Protein AF-A0A960S5P6-F1 (afdb_monomer)

Mean predicted aligned error: 4.15 Å

Structure (mmCIF, N/CA/C/O backbone):
data_AF-A0A960S5P6-F1
#
_entry.id   AF-A0A960S5P6-F1
#
loop_
_atom_site.group_PDB
_atom_site.id
_atom_site.type_symbol
_atom_site.label_atom_id
_atom_site.label_alt_id
_atom_site.label_comp_id
_atom_site.label_asym_id
_atom_site.label_entity_id
_atom_site.label_seq_id
_atom_site.pdbx_PDB_ins_code
_atom_site.Cartn_x
_atom_site.Cartn_y
_atom_site.Cartn_z
_atom_site.occupancy
_atom_site.B_iso_or_equiv
_atom_site.auth_seq_id
_atom_site.auth_comp_id
_atom_site.auth_asym_id
_atom_site.auth_atom_id
_atom_site.pdbx_PDB_model_num
ATOM 1 N N . ALA A 1 1 ? 1.127 -8.316 20.998 1.00 79.38 1 ALA A N 1
ATOM 2 C CA . ALA A 1 1 ? 2.554 -7.969 20.887 1.00 79.38 1 ALA A CA 1
ATOM 3 C C . ALA A 1 1 ? 3.094 -8.448 19.542 1.00 79.38 1 ALA A C 1
ATOM 5 O O . ALA A 1 1 ? 3.301 -7.607 18.688 1.00 79.38 1 ALA A O 1
ATOM 6 N N . HIS A 1 2 ? 3.099 -9.759 19.273 1.00 94.94 2 HIS A N 1
ATOM 7 C CA . HIS A 1 2 ? 3.656 -10.345 18.042 1.00 94.94 2 HIS A CA 1
ATOM 8 C C . HIS A 1 2 ? 3.302 -9.667 16.697 1.00 94.94 2 HIS A C 1
ATOM 10 O O . HIS A 1 2 ? 4.193 -9.415 15.899 1.00 94.94 2 HIS A O 1
ATOM 16 N N . LEU A 1 3 ? 2.031 -9.333 16.423 1.00 91.81 3 LEU A N 1
ATOM 17 C CA . LEU A 1 3 ? 1.675 -8.672 15.154 1.00 91.81 3 LEU A CA 1
ATOM 18 C C . LEU A 1 3 ? 2.319 -7.284 15.004 1.00 91.81 3 LEU A C 1
ATOM 20 O O . LEU A 1 3 ? 2.713 -6.917 13.905 1.00 91.81 3 LEU A O 1
ATOM 24 N N . LEU A 1 4 ? 2.422 -6.521 16.096 1.00 94.81 4 LEU A N 1
ATOM 25 C CA . LEU A 1 4 ? 3.069 -5.208 16.068 1.00 94.81 4 LEU A CA 1
ATOM 26 C C . LEU A 1 4 ? 4.569 -5.360 15.812 1.00 94.81 4 LEU A C 1
ATOM 28 O O . LEU A 1 4 ? 5.098 -4.672 14.954 1.00 94.81 4 LEU A O 1
ATOM 32 N N . GLU A 1 5 ? 5.212 -6.337 16.454 1.00 97.69 5 GLU A N 1
ATOM 33 C CA . GLU A 1 5 ? 6.628 -6.659 16.217 1.00 97.69 5 GLU A CA 1
ATOM 34 C C . GLU A 1 5 ? 6.887 -7.044 14.751 1.00 97.69 5 GLU A C 1
ATOM 36 O O . GLU A 1 5 ? 7.868 -6.608 14.156 1.00 97.69 5 GLU A O 1
ATOM 41 N N . LEU A 1 6 ? 5.987 -7.824 14.137 1.00 97.12 6 LEU A N 1
ATOM 42 C CA . LEU A 1 6 ? 6.084 -8.165 12.715 1.00 97.12 6 LEU A CA 1
ATOM 43 C C . LEU A 1 6 ? 5.928 -6.939 11.809 1.00 97.12 6 LEU A C 1
ATOM 45 O O . LEU A 1 6 ? 6.624 -6.843 10.803 1.00 97.12 6 LEU A O 1
ATOM 49 N N . LEU A 1 7 ? 5.026 -6.012 12.144 1.00 95.81 7 LEU A N 1
ATOM 50 C CA . LEU A 1 7 ? 4.836 -4.780 11.374 1.00 95.81 7 LEU A CA 1
ATOM 51 C C . LEU A 1 7 ? 6.036 -3.836 11.507 1.00 95.81 7 LEU A C 1
ATOM 53 O O . LEU A 1 7 ? 6.444 -3.235 10.518 1.00 95.81 7 LEU A O 1
ATOM 57 N N . GLU A 1 8 ? 6.625 -3.742 12.698 1.00 97.50 8 GLU A N 1
ATOM 58 C CA . GLU A 1 8 ? 7.844 -2.966 12.944 1.00 97.50 8 GLU A CA 1
ATOM 59 C C . GLU A 1 8 ? 9.037 -3.538 12.167 1.00 97.50 8 GLU A C 1
ATOM 61 O O . GLU A 1 8 ? 9.760 -2.789 11.511 1.00 97.50 8 GLU A O 1
ATOM 66 N N . ALA A 1 9 ? 9.214 -4.863 12.178 1.00 97.94 9 ALA A N 1
ATOM 67 C CA . ALA A 1 9 ? 10.246 -5.528 11.384 1.00 97.94 9 ALA A CA 1
ATOM 68 C C . ALA A 1 9 ? 10.022 -5.320 9.876 1.00 97.94 9 ALA A C 1
ATOM 70 O O . ALA A 1 9 ? 10.942 -4.927 9.161 1.00 97.94 9 ALA A O 1
ATOM 71 N N . LEU A 1 10 ? 8.781 -5.491 9.403 1.00 96.69 10 LEU A N 1
ATOM 72 C CA . LEU A 1 10 ? 8.418 -5.250 8.006 1.00 96.69 10 LEU A CA 1
ATOM 73 C C . LEU A 1 10 ? 8.718 -3.8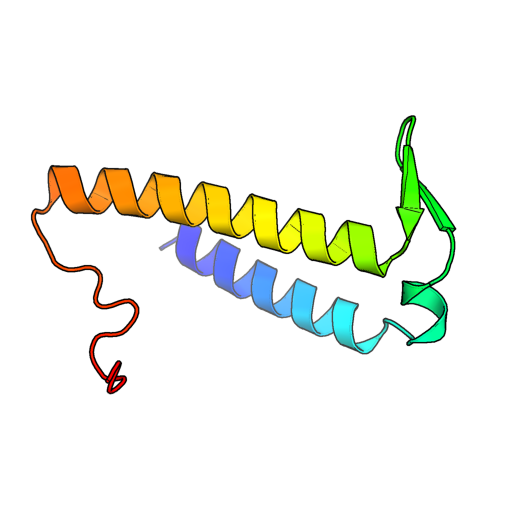06 7.580 1.00 96.69 10 LEU A C 1
ATOM 75 O O . LEU A 1 10 ? 9.204 -3.585 6.473 1.00 96.69 10 LEU A O 1
ATOM 79 N N . GLN A 1 11 ? 8.453 -2.820 8.442 1.00 97.19 11 GLN A N 1
ATOM 80 C CA . GLN A 1 11 ? 8.772 -1.425 8.151 1.00 97.19 11 GLN A CA 1
ATOM 81 C C . GLN A 1 11 ? 10.281 -1.227 7.945 1.00 97.19 11 GLN A C 1
ATOM 83 O O . GLN A 1 11 ? 10.679 -0.574 6.979 1.00 97.19 11 GLN A O 1
ATOM 88 N N . GLN A 1 12 ? 11.117 -1.812 8.806 1.00 98.25 12 GLN A N 1
ATOM 89 C CA . GLN A 1 12 ? 12.577 -1.726 8.677 1.00 98.25 12 GLN A CA 1
ATOM 90 C C . GLN A 1 12 ? 13.069 -2.346 7.363 1.00 98.25 12 GLN A C 1
ATOM 92 O O . GLN A 1 12 ? 13.890 -1.743 6.668 1.00 98.25 12 GLN A O 1
ATOM 97 N N . ASP A 1 13 ? 12.523 -3.505 6.987 1.00 98.06 13 ASP A N 1
ATOM 98 C CA . ASP A 1 13 ? 12.853 -4.178 5.729 1.00 98.06 13 ASP A CA 1
ATOM 99 C C . ASP A 1 13 ? 12.453 -3.330 4.511 1.00 98.06 13 ASP A C 1
ATOM 101 O O . ASP A 1 13 ? 13.247 -3.150 3.583 1.00 98.06 13 ASP A O 1
ATOM 105 N N . ILE A 1 14 ? 11.246 -2.750 4.523 1.00 97.12 14 ILE A N 1
ATOM 106 C CA . ILE A 1 14 ? 10.760 -1.869 3.451 1.00 97.12 14 ILE A CA 1
ATOM 107 C C . ILE A 1 14 ? 11.663 -0.641 3.315 1.00 97.12 14 ILE A C 1
ATOM 109 O O . ILE A 1 14 ? 12.079 -0.308 2.205 1.00 97.12 14 ILE A O 1
ATOM 113 N N . GLU A 1 15 ? 12.000 0.029 4.419 1.00 97.56 15 GLU A N 1
ATOM 114 C CA . GLU A 1 15 ? 12.873 1.206 4.395 1.00 97.56 15 GLU A CA 1
ATOM 115 C C . GLU A 1 15 ? 14.266 0.877 3.845 1.00 97.56 15 GLU A C 1
ATOM 117 O O . GLU A 1 15 ? 14.817 1.652 3.057 1.00 97.56 15 GLU A O 1
ATOM 122 N N . ALA A 1 16 ? 14.831 -0.271 4.227 1.00 98.00 16 ALA A N 1
ATOM 123 C CA . ALA A 1 16 ? 16.120 -0.726 3.724 1.00 98.00 16 ALA A CA 1
ATOM 124 C C . ALA A 1 16 ? 16.075 -0.983 2.210 1.00 98.00 16 ALA A C 1
ATOM 126 O O . ALA A 1 16 ? 16.946 -0.503 1.483 1.00 98.00 16 ALA A O 1
ATOM 127 N N . VAL A 1 17 ? 15.041 -1.675 1.721 1.00 96.12 17 VAL A N 1
ATOM 128 C CA . VAL A 1 17 ? 14.866 -1.966 0.291 1.00 96.12 17 VAL A CA 1
ATOM 129 C C . VAL A 1 17 ? 14.630 -0.688 -0.509 1.00 96.12 17 VAL A C 1
ATOM 131 O O . VAL A 1 17 ? 15.303 -0.479 -1.518 1.00 96.12 17 VAL A O 1
ATOM 134 N N . LEU A 1 18 ? 13.739 0.203 -0.066 1.00 94.94 18 LEU A N 1
ATOM 135 C CA . LEU A 1 18 ? 13.396 1.421 -0.810 1.00 94.94 18 LEU A CA 1
ATOM 136 C C . LEU A 1 18 ? 14.594 2.356 -1.006 1.00 94.94 18 LEU A C 1
ATOM 138 O O . LEU A 1 18 ? 14.696 2.996 -2.050 1.00 94.94 18 LEU A O 1
ATOM 142 N N . ARG A 1 19 ? 15.549 2.383 -0.067 1.00 96.81 19 ARG A N 1
ATOM 143 C CA . ARG A 1 19 ? 16.810 3.137 -0.222 1.00 96.81 19 ARG A CA 1
ATOM 144 C C . ARG A 1 19 ? 17.692 2.633 -1.365 1.00 96.81 19 ARG A C 1
ATOM 146 O O . ARG A 1 19 ? 18.552 3.374 -1.828 1.00 96.81 19 ARG A O 1
ATOM 153 N N . THR A 1 20 ? 17.503 1.390 -1.802 1.00 95.94 20 THR A N 1
ATOM 154 C CA . THR A 1 20 ? 18.260 0.782 -2.908 1.00 95.94 20 THR A CA 1
ATOM 155 C C . THR A 1 20 ? 17.561 0.909 -4.260 1.00 95.94 20 THR A C 1
ATOM 157 O O . THR A 1 20 ? 18.144 0.567 -5.287 1.00 95.94 20 THR A O 1
ATOM 160 N N . VAL A 1 21 ? 16.313 1.390 -4.286 1.00 94.81 21 VAL A N 1
ATOM 161 C CA . VAL A 1 21 ? 15.535 1.500 -5.521 1.00 94.81 21 VAL A CA 1
ATOM 162 C C . VAL A 1 21 ? 15.961 2.748 -6.283 1.00 94.81 21 VAL A C 1
ATOM 164 O O . VAL A 1 21 ? 15.715 3.874 -5.858 1.00 94.81 21 VAL A O 1
ATOM 167 N N . GLU A 1 22 ? 16.567 2.551 -7.451 1.00 95.75 22 GLU A N 1
ATOM 168 C CA . GLU A 1 22 ? 16.889 3.659 -8.345 1.00 95.75 22 GLU A CA 1
ATOM 169 C C . GLU A 1 22 ? 15.671 4.101 -9.173 1.00 95.75 22 GLU A C 1
ATOM 171 O O . GLU A 1 22 ? 14.888 3.250 -9.612 1.00 95.75 22 GLU A O 1
ATOM 176 N N . PRO A 1 23 ? 15.536 5.405 -9.496 1.00 95.50 23 PRO A N 1
ATOM 177 C CA . PRO A 1 23 ? 14.423 5.913 -10.301 1.00 95.50 23 PRO A CA 1
ATOM 178 C C . PRO A 1 23 ? 14.259 5.203 -11.651 1.00 95.50 23 PRO A C 1
ATOM 180 O O . PRO A 1 23 ? 13.140 4.921 -12.073 1.00 95.50 23 PRO A O 1
ATOM 183 N N . ALA A 1 24 ? 15.365 4.847 -12.312 1.00 95.12 24 ALA A N 1
ATOM 184 C CA . ALA A 1 24 ? 15.326 4.099 -13.569 1.00 95.12 24 ALA A CA 1
ATOM 185 C C . ALA A 1 24 ? 14.679 2.708 -13.402 1.00 95.12 24 ALA A C 1
ATOM 187 O O . ALA A 1 24 ? 13.989 2.225 -14.300 1.00 95.12 24 ALA A O 1
ATOM 188 N N . GLY A 1 25 ? 14.841 2.087 -12.230 1.00 95.25 25 GLY A N 1
ATOM 189 C CA . GLY A 1 25 ? 14.251 0.793 -11.894 1.00 95.25 25 GLY A CA 1
ATOM 190 C C . GLY A 1 25 ? 12.731 0.822 -11.719 1.00 95.25 25 GLY A C 1
ATOM 191 O O . GLY A 1 25 ? 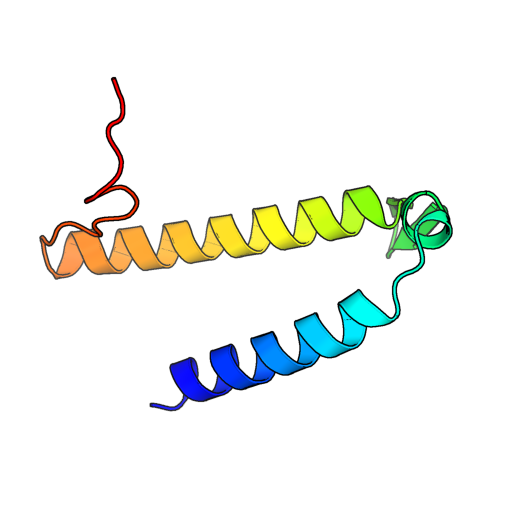12.110 -0.242 -11.795 1.00 95.25 25 GLY A O 1
ATOM 192 N N . LEU A 1 26 ? 12.137 2.007 -11.525 1.00 96.75 26 LEU A N 1
ATOM 193 C CA . LEU A 1 26 ? 10.686 2.189 -11.430 1.00 96.75 26 LEU A CA 1
ATOM 194 C C . LEU A 1 26 ? 9.997 2.061 -12.789 1.00 96.75 26 LEU A C 1
ATOM 196 O O . LEU A 1 26 ? 8.879 1.567 -12.849 1.00 96.75 26 LEU A O 1
ATOM 200 N N . LEU A 1 27 ? 10.655 2.476 -13.872 1.00 97.12 27 LEU A N 1
ATOM 201 C CA . LEU A 1 27 ? 10.089 2.425 -15.227 1.00 97.12 27 LEU A CA 1
ATOM 202 C C . LEU A 1 27 ? 10.473 1.149 -15.985 1.00 97.12 27 LEU A C 1
ATOM 204 O O . LEU A 1 27 ? 9.919 0.870 -17.045 1.00 97.12 27 LEU A O 1
ATOM 208 N N . HIS A 1 28 ? 11.419 0.371 -15.456 1.00 97.00 28 HIS A N 1
ATOM 209 C CA . HIS A 1 28 ? 11.825 -0.890 -16.059 1.00 97.00 28 HIS A 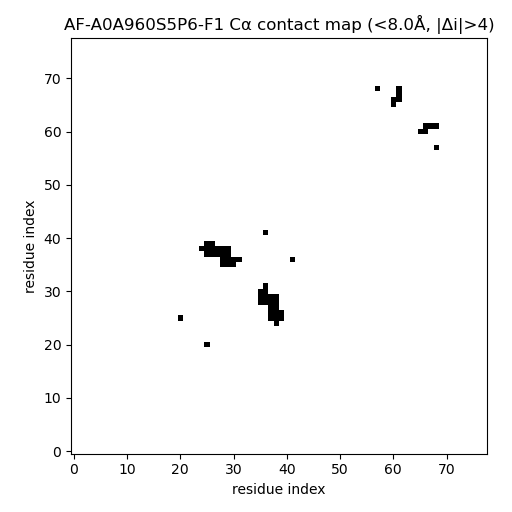CA 1
ATOM 210 C C . HIS A 1 28 ? 10.693 -1.922 -15.990 1.00 97.00 28 HIS A C 1
ATOM 212 O O . HIS A 1 28 ? 10.138 -2.158 -14.913 1.00 97.00 28 HIS A O 1
ATOM 218 N N . LEU A 1 29 ? 10.388 -2.542 -17.133 1.00 97.56 29 LEU A N 1
ATOM 219 C CA . LEU A 1 29 ? 9.416 -3.627 -17.231 1.00 97.56 29 LEU A CA 1
ATOM 220 C C . LEU A 1 29 ? 9.983 -4.906 -16.617 1.00 97.56 29 LEU A C 1
ATOM 222 O O . LEU A 1 29 ? 11.142 -5.265 -16.820 1.00 97.56 29 LEU A O 1
ATOM 226 N N . ARG A 1 30 ? 9.146 -5.593 -15.851 1.00 96.31 30 ARG A N 1
ATOM 227 C CA . ARG A 1 30 ? 9.455 -6.826 -15.141 1.00 96.31 30 ARG A CA 1
ATOM 228 C C . ARG A 1 30 ? 8.373 -7.839 -15.459 1.00 96.31 30 ARG A C 1
ATOM 230 O O . ARG A 1 30 ? 7.186 -7.529 -15.415 1.00 96.31 30 ARG A O 1
ATOM 237 N N . GLN A 1 31 ? 8.799 -9.062 -15.731 1.00 97.56 31 GLN A N 1
ATOM 238 C CA . GLN A 1 31 ? 7.891 -10.190 -15.869 1.00 97.56 31 GLN A CA 1
ATOM 239 C C . GLN A 1 31 ? 7.514 -10.681 -14.470 1.00 97.56 31 GLN A C 1
ATOM 241 O O . GLN A 1 31 ? 8.365 -11.160 -13.717 1.00 97.56 31 GLN A O 1
ATOM 246 N N . VAL A 1 32 ? 6.243 -10.524 -14.110 1.00 95.38 32 VAL A N 1
ATOM 247 C CA . VAL A 1 32 ? 5.670 -10.949 -12.832 1.00 95.38 32 VAL A CA 1
ATOM 248 C C . VAL A 1 32 ? 4.574 -11.957 -13.136 1.00 95.38 32 VAL A C 1
ATOM 250 O O . VAL A 1 32 ? 3.466 -11.600 -13.525 1.00 95.38 32 VAL A O 1
ATOM 253 N N . GLN A 1 33 ? 4.888 -13.241 -12.961 1.00 93.81 33 GLN A N 1
ATOM 254 C CA . GLN A 1 33 ? 4.007 -14.342 -13.362 1.00 93.81 33 GLN A CA 1
ATOM 255 C C . GLN A 1 33 ? 3.646 -14.245 -14.856 1.00 93.81 33 GLN A C 1
ATOM 257 O O . GLN A 1 33 ? 4.520 -14.420 -15.700 1.00 93.81 33 GLN A O 1
ATOM 262 N N . THR A 1 34 ? 2.378 -13.987 -15.182 1.00 96.00 34 THR A N 1
ATOM 263 C CA . THR A 1 34 ? 1.871 -13.821 -16.553 1.00 96.00 34 THR A CA 1
ATOM 264 C C . THR A 1 34 ? 1.727 -12.355 -16.971 1.00 96.00 34 THR A C 1
ATOM 266 O O . THR A 1 34 ? 1.194 -12.093 -18.046 1.00 96.00 34 THR A O 1
ATOM 269 N N . PHE A 1 35 ? 2.135 -11.410 -16.120 1.00 96.19 35 PHE A N 1
ATOM 270 C CA . PHE A 1 35 ? 1.996 -9.972 -16.342 1.00 96.19 35 PHE A CA 1
ATOM 271 C C . PHE A 1 35 ? 3.348 -9.325 -16.631 1.00 96.19 35 PHE A C 1
ATOM 273 O O . PHE A 1 35 ? 4.384 -9.744 -16.110 1.00 96.19 35 PHE A O 1
ATOM 280 N N . GLU A 1 36 ? 3.319 -8.267 -17.434 1.00 97.75 36 GLU A N 1
ATOM 281 C CA . GLU A 1 36 ? 4.458 -7.387 -17.652 1.00 97.75 36 GLU A CA 1
ATOM 282 C C . GLU A 1 36 ? 4.162 -6.043 -16.989 1.00 97.75 36 GLU A C 1
ATOM 284 O O . GLU A 1 36 ? 3.241 -5.336 -17.388 1.00 97.75 36 GLU A O 1
ATOM 289 N N . GLU A 1 37 ? 4.927 -5.714 -15.952 1.00 97.94 37 GLU A N 1
ATOM 290 C CA . GLU A 1 37 ? 4.644 -4.583 -15.071 1.00 97.94 37 GLU A CA 1
ATOM 291 C C . GLU A 1 37 ? 5.885 -3.722 -14.857 1.00 97.94 37 GLU A C 1
ATOM 293 O O . GLU A 1 37 ? 7.014 -4.210 -14.827 1.00 97.94 37 GLU A O 1
ATOM 298 N N . THR A 1 38 ? 5.686 -2.425 -14.656 1.00 98.12 38 THR A N 1
ATOM 299 C CA . THR A 1 38 ? 6.770 -1.526 -14.243 1.00 98.12 38 THR A CA 1
ATOM 300 C C . THR A 1 38 ? 7.032 -1.658 -12.744 1.00 98.12 38 THR A C 1
ATOM 302 O O . THR A 1 38 ? 6.145 -2.020 -11.972 1.00 98.12 38 THR A O 1
ATOM 305 N N . GLY A 1 39 ? 8.232 -1.297 -12.284 1.00 96.44 39 GLY A N 1
ATOM 306 C CA . GLY A 1 39 ? 8.490 -1.174 -10.844 1.00 96.44 39 GLY A CA 1
ATOM 307 C C . GLY A 1 39 ? 7.489 -0.246 -10.138 1.00 96.44 39 GLY A C 1
ATOM 308 O O . GLY A 1 39 ? 7.062 -0.538 -9.025 1.00 96.44 39 GLY A O 1
ATOM 309 N N . LEU A 1 40 ? 7.061 0.831 -10.803 1.00 97.31 40 LEU A N 1
ATOM 310 C CA . LEU A 1 40 ? 6.063 1.761 -10.281 1.00 97.31 40 LEU A CA 1
ATOM 311 C C . LEU A 1 40 ? 4.686 1.107 -10.118 1.00 97.31 40 LEU A C 1
ATOM 313 O O . LEU A 1 40 ? 4.096 1.220 -9.045 1.00 97.31 40 LEU A O 1
ATOM 317 N N . SER A 1 41 ? 4.179 0.421 -11.148 1.00 97.75 41 SER A N 1
ATOM 318 C CA . SER A 1 41 ? 2.869 -0.243 -11.074 1.00 97.75 41 SER A CA 1
ATOM 319 C C . SER A 1 41 ? 2.855 -1.347 -10.018 1.00 97.75 41 SER A C 1
ATOM 321 O O . SER A 1 41 ? 1.890 -1.447 -9.263 1.00 97.75 41 SER A O 1
ATOM 323 N N . ILE A 1 42 ? 3.957 -2.088 -9.867 1.00 97.12 42 ILE A N 1
ATOM 324 C CA . ILE A 1 42 ? 4.123 -3.073 -8.788 1.00 97.12 42 ILE A CA 1
ATOM 325 C C . ILE A 1 42 ? 4.022 -2.407 -7.409 1.00 97.12 42 ILE A C 1
ATOM 327 O O . ILE A 1 42 ? 3.281 -2.886 -6.552 1.00 97.12 42 ILE A O 1
ATOM 331 N N . LEU A 1 43 ? 4.741 -1.303 -7.175 1.00 96.50 43 LEU A N 1
ATOM 332 C CA . LEU A 1 43 ? 4.713 -0.614 -5.879 1.00 96.50 43 LEU A CA 1
ATOM 333 C C . LEU A 1 43 ? 3.331 -0.028 -5.565 1.00 96.50 43 LEU A C 1
ATOM 335 O O . LEU A 1 43 ? 2.869 -0.155 -4.432 1.00 96.50 43 LEU A O 1
ATOM 339 N N . ILE A 1 44 ? 2.654 0.559 -6.558 1.00 97.19 44 ILE A N 1
ATOM 340 C CA . ILE A 1 44 ? 1.272 1.037 -6.406 1.00 97.19 44 ILE A CA 1
ATOM 341 C C . ILE A 1 44 ? 0.361 -0.126 -6.007 1.00 97.19 44 ILE A C 1
ATOM 343 O O . ILE A 1 44 ? -0.340 -0.026 -5.002 1.00 97.19 44 ILE A O 1
ATOM 347 N N . HIS A 1 45 ? 0.437 -1.253 -6.718 1.00 96.94 45 HIS A N 1
ATOM 348 C CA . HIS A 1 45 ? -0.383 -2.427 -6.428 1.00 96.94 45 HIS A CA 1
ATOM 349 C C . HIS A 1 45 ? -0.171 -2.955 -5.001 1.00 96.94 45 HIS A C 1
ATOM 351 O O . HIS A 1 45 ? -1.133 -3.274 -4.303 1.00 96.94 45 HIS A O 1
ATOM 357 N N . VAL A 1 46 ? 1.080 -3.013 -4.528 1.00 96.06 46 VAL A N 1
ATOM 358 C CA . VAL A 1 46 ? 1.396 -3.430 -3.150 1.00 96.06 46 VAL A CA 1
ATOM 359 C C . VAL A 1 46 ? 0.761 -2.486 -2.123 1.00 96.06 46 VAL A C 1
ATOM 361 O O . VAL A 1 46 ? 0.170 -2.957 -1.150 1.00 96.06 46 VAL A O 1
ATOM 364 N N . VAL A 1 47 ? 0.838 -1.168 -2.337 1.00 96.94 47 VAL A N 1
ATOM 365 C CA . VAL A 1 47 ? 0.241 -0.166 -1.433 1.00 96.94 47 VAL A CA 1
ATOM 366 C C . VAL A 1 47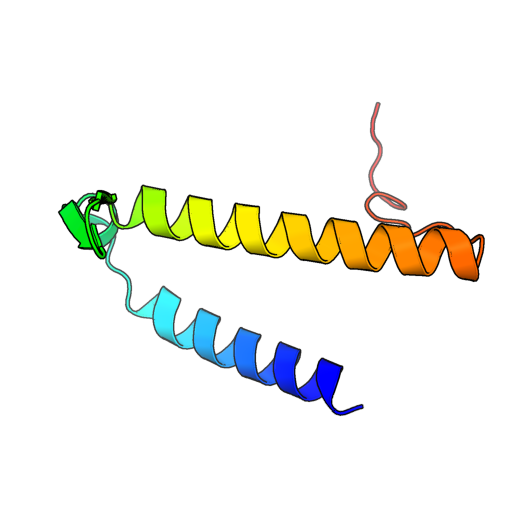 ? -1.287 -0.248 -1.431 1.00 96.94 47 VAL A C 1
ATOM 368 O O . VAL A 1 47 ? -1.906 -0.183 -0.364 1.00 96.94 47 VAL A O 1
ATOM 371 N N . GLU A 1 48 ? -1.906 -0.432 -2.598 1.00 98.06 48 GLU A N 1
ATOM 372 C CA . GLU A 1 48 ? -3.355 -0.620 -2.730 1.00 98.06 48 GLU A CA 1
ATOM 373 C C . GLU A 1 48 ? -3.819 -1.888 -2.008 1.00 98.06 48 GLU A C 1
ATOM 375 O O . GLU A 1 48 ? -4.763 -1.847 -1.215 1.00 98.06 48 GLU A O 1
ATOM 380 N N . HIS A 1 49 ? -3.121 -3.005 -2.221 1.00 97.31 49 HIS A N 1
ATOM 381 C CA . HIS A 1 49 ? -3.435 -4.282 -1.590 1.00 97.31 49 HIS A CA 1
ATOM 382 C C . HIS A 1 49 ? -3.275 -4.225 -0.065 1.00 97.31 49 HIS A C 1
ATOM 384 O O . HIS A 1 49 ? -4.139 -4.697 0.679 1.00 97.31 49 HIS A O 1
ATOM 390 N N . PHE A 1 50 ? -2.208 -3.588 0.423 1.00 96.62 50 PHE A N 1
ATOM 391 C CA . PHE A 1 50 ? -2.018 -3.377 1.855 1.00 96.62 50 PHE A CA 1
ATOM 392 C C . PHE A 1 50 ? -3.142 -2.516 2.449 1.00 96.62 50 PHE A C 1
ATOM 394 O O . PHE A 1 50 ? -3.757 -2.900 3.446 1.00 96.62 50 PHE A O 1
ATOM 401 N N . SER A 1 51 ? -3.485 -1.403 1.794 1.00 96.50 51 SER A N 1
ATOM 402 C CA . SER A 1 51 ? -4.578 -0.514 2.216 1.00 96.50 51 SER A CA 1
ATOM 403 C C . SER A 1 51 ? -5.934 -1.224 2.229 1.00 96.50 51 SER A C 1
ATOM 405 O O . SER A 1 51 ? -6.734 -1.020 3.145 1.00 96.50 51 SER A O 1
ATOM 407 N N . TYR A 1 52 ? -6.185 -2.112 1.265 1.00 97.94 52 TYR A N 1
ATOM 408 C CA . TYR A 1 52 ? -7.384 -2.946 1.231 1.00 97.94 52 TYR A CA 1
ATOM 409 C C . TYR A 1 52 ? -7.507 -3.816 2.492 1.00 97.94 52 TYR A C 1
ATOM 411 O O . TYR A 1 52 ? -8.559 -3.835 3.140 1.00 97.94 52 TYR A O 1
ATOM 419 N N . HIS A 1 53 ? -6.422 -4.474 2.907 1.00 96.56 53 HIS A N 1
ATOM 420 C CA . HIS A 1 53 ? -6.407 -5.273 4.135 1.00 96.56 53 HIS A CA 1
ATOM 421 C C . HIS A 1 53 ? -6.509 -4.428 5.410 1.00 96.56 53 HIS A C 1
ATOM 423 O O . HIS A 1 53 ? -7.226 -4.815 6.338 1.00 96.56 53 HIS A O 1
ATOM 429 N N . VAL A 1 54 ? -5.892 -3.242 5.450 1.00 95.38 54 VAL A N 1
ATOM 430 C CA . VAL A 1 54 ? -6.101 -2.274 6.542 1.00 95.38 54 VAL A CA 1
ATOM 431 C C . VAL A 1 54 ? -7.583 -1.897 6.648 1.00 95.38 54 VAL A C 1
ATOM 433 O O . VAL A 1 54 ? -8.139 -1.876 7.750 1.00 95.38 54 VAL A O 1
ATOM 436 N N . GLY A 1 55 ? -8.266 -1.690 5.519 1.00 95.69 55 GLY A N 1
ATOM 437 C CA . GLY A 1 55 ? -9.710 -1.455 5.471 1.00 95.69 55 GLY A CA 1
ATOM 438 C C . GLY A 1 55 ? -10.530 -2.605 6.068 1.00 95.69 55 GLY A C 1
ATOM 439 O O . GLY A 1 55 ? -11.444 -2.368 6.860 1.00 95.69 55 GLY A O 1
ATOM 440 N N . GLN A 1 56 ? -10.175 -3.859 5.770 1.00 97.31 56 GLN A N 1
ATOM 441 C CA . GLN A 1 56 ? -10.835 -5.033 6.359 1.00 97.31 56 GLN A CA 1
ATOM 442 C C . GLN A 1 56 ? -10.649 -5.102 7.883 1.00 97.31 56 GLN A C 1
ATOM 444 O O . GLN A 1 56 ? -11.616 -5.320 8.616 1.00 97.31 56 GLN A O 1
ATOM 449 N N . VAL A 1 57 ? -9.427 -4.875 8.380 1.00 94.44 57 VAL A N 1
ATOM 450 C CA . VAL A 1 57 ? -9.142 -4.834 9.827 1.00 94.44 57 VAL A CA 1
ATOM 451 C C . VAL A 1 57 ? -9.946 -3.722 10.496 1.00 94.44 57 VAL A C 1
ATOM 453 O O . VAL A 1 57 ? -10.623 -3.962 11.496 1.00 94.44 57 VAL A O 1
ATOM 456 N N . THR A 1 58 ? -9.938 -2.531 9.900 1.00 95.94 58 THR A N 1
ATOM 457 C CA . THR A 1 58 ? -10.708 -1.366 10.355 1.00 95.94 58 THR A CA 1
ATOM 458 C C . THR A 1 58 ? -12.181 -1.694 10.504 1.00 95.94 58 THR A C 1
ATOM 460 O O . THR A 1 58 ? -12.772 -1.431 11.550 1.00 95.94 58 THR A O 1
ATOM 463 N N . TYR A 1 59 ? -12.775 -2.290 9.469 1.00 95.75 59 TYR A N 1
ATOM 464 C CA . TYR A 1 59 ? -14.173 -2.692 9.481 1.00 95.75 59 TYR A CA 1
ATOM 465 C C . TYR A 1 59 ? -14.468 -3.613 10.670 1.00 95.75 59 TYR A C 1
ATOM 467 O O . TYR A 1 59 ? -15.391 -3.355 11.446 1.00 95.75 59 TYR A O 1
ATOM 475 N N . TYR A 1 60 ? -13.642 -4.646 10.867 1.00 96.56 60 TYR A N 1
ATOM 476 C CA . TYR A 1 60 ? -13.821 -5.599 11.960 1.00 96.56 60 TYR A CA 1
ATOM 477 C C . TYR A 1 60 ? -13.638 -4.999 13.351 1.00 96.56 60 TYR A C 1
ATOM 479 O O . TYR A 1 60 ? -14.320 -5.443 14.279 1.00 96.56 60 TYR A O 1
ATOM 487 N N . VAL A 1 61 ? -12.727 -4.040 13.517 1.00 95.25 61 VAL A N 1
ATOM 488 C CA . VAL A 1 61 ? -12.532 -3.333 14.787 1.00 95.25 61 VAL A CA 1
ATOM 489 C C . VAL A 1 61 ? -13.722 -2.419 15.050 1.00 95.25 61 VAL A C 1
ATOM 491 O O . VAL A 1 61 ? -14.334 -2.525 16.111 1.00 95.25 61 VAL A O 1
ATOM 494 N N . L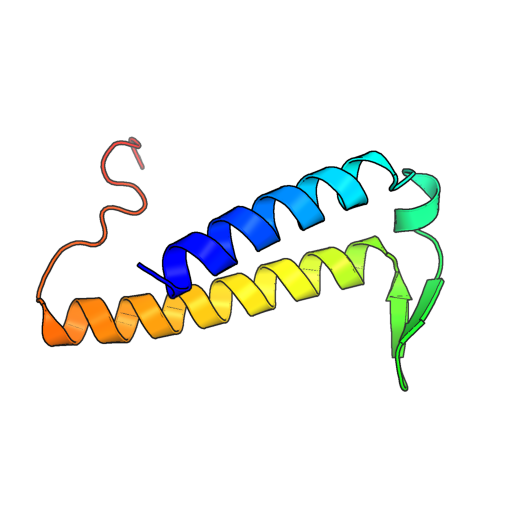YS A 1 62 ? -14.107 -1.592 14.073 1.00 96.25 62 LYS A N 1
ATOM 495 C CA . LYS A 1 62 ? -15.206 -0.631 14.207 1.00 96.25 62 LYS A CA 1
ATOM 496 C C . LYS A 1 62 ? -16.524 -1.318 14.555 1.00 96.25 62 LYS A C 1
ATOM 498 O O . LYS A 1 62 ? -17.159 -0.928 15.526 1.00 96.25 62 LYS A O 1
ATOM 503 N N . ILE A 1 63 ? -16.885 -2.401 13.858 1.00 96.75 63 ILE A N 1
ATOM 504 C CA . ILE A 1 63 ? -18.132 -3.135 14.143 1.00 96.75 63 ILE A CA 1
ATOM 505 C C . ILE A 1 63 ? -18.135 -3.819 15.521 1.00 96.75 63 ILE A C 1
ATOM 507 O O . ILE A 1 63 ? -19.195 -4.048 16.092 1.00 96.75 63 ILE A O 1
ATOM 511 N N . ARG A 1 64 ? -16.962 -4.165 16.071 1.00 97.12 64 ARG A N 1
ATOM 512 C CA . ARG A 1 64 ? -16.846 -4.851 17.372 1.00 97.12 64 ARG A CA 1
ATOM 513 C C . ARG A 1 64 ? -16.676 -3.913 18.557 1.00 97.12 64 ARG A C 1
ATOM 515 O O . ARG A 1 64 ? -16.960 -4.318 19.681 1.00 97.12 64 ARG A O 1
ATOM 522 N N . LYS A 1 65 ? -16.100 -2.735 18.333 1.00 96.56 65 LYS A N 1
ATOM 523 C CA . LYS A 1 65 ? -15.680 -1.810 19.392 1.00 96.56 65 LYS A CA 1
ATOM 524 C C . LYS A 1 65 ? -16.467 -0.508 19.402 1.00 96.56 65 LYS A C 1
ATOM 526 O O . LYS A 1 65 ? -16.329 0.222 20.372 1.00 96.56 65 LYS A O 1
ATOM 531 N N . ASP A 1 66 ? -17.256 -0.249 18.358 1.00 95.00 66 ASP A N 1
ATOM 532 C CA . ASP A 1 66 ? -18.054 0.968 18.181 1.00 95.00 66 ASP A CA 1
ATOM 533 C C . ASP A 1 66 ? -17.256 2.243 18.484 1.00 95.00 66 ASP A C 1
ATOM 535 O O . ASP A 1 66 ? -17.664 3.122 19.236 1.00 95.00 66 ASP A O 1
ATOM 539 N N . MET A 1 67 ? -16.038 2.294 17.946 1.00 92.62 67 MET A N 1
ATOM 540 C CA . MET A 1 67 ? -15.098 3.375 18.207 1.00 92.62 67 MET A CA 1
ATOM 541 C C . MET A 1 67 ? -14.712 4.069 16.903 1.00 92.62 67 MET A C 1
ATOM 543 O O . MET A 1 67 ? -14.618 3.438 15.843 1.00 92.62 67 MET A O 1
ATOM 547 N N . ASP A 1 68 ? -14.469 5.374 16.992 1.00 90.25 68 ASP A N 1
ATOM 548 C CA . ASP A 1 68 ? -13.875 6.126 15.896 1.00 90.25 68 ASP A CA 1
ATOM 549 C C . ASP A 1 68 ? -12.408 5.708 15.706 1.00 90.25 68 ASP A C 1
ATOM 551 O O . ASP A 1 68 ? -11.665 5.505 16.666 1.00 90.25 68 ASP A O 1
ATOM 555 N N . MET A 1 69 ? -12.011 5.543 14.447 1.00 91.19 69 MET A N 1
ATOM 556 C CA . MET A 1 69 ? -10.659 5.147 14.043 1.00 91.19 69 MET A CA 1
ATOM 557 C C . MET A 1 69 ? -9.733 6.356 13.906 1.00 91.19 69 MET A C 1
ATOM 559 O O . MET A 1 69 ? -8.526 6.176 13.790 1.00 91.19 69 MET A O 1
ATOM 563 N N . ALA A 1 70 ? -10.293 7.572 13.910 1.00 90.44 70 ALA A N 1
ATOM 564 C CA . ALA A 1 70 ? -9.552 8.829 13.913 1.00 90.44 70 ALA A CA 1
ATOM 565 C C . ALA A 1 70 ? -8.526 8.977 12.769 1.00 90.44 70 ALA A C 1
AT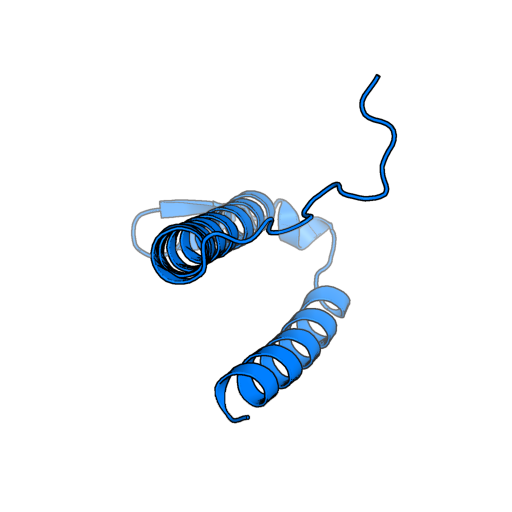OM 567 O O . ALA A 1 70 ? -7.556 9.719 12.914 1.00 90.44 70 ALA A O 1
ATOM 568 N N . TYR A 1 71 ? -8.757 8.336 11.612 1.00 88.94 71 TYR A N 1
ATOM 569 C CA . TYR A 1 71 ? -7.861 8.392 10.443 1.00 88.94 71 TYR A CA 1
ATOM 570 C C . TYR A 1 71 ? -7.463 9.814 10.034 1.00 88.94 71 TYR A C 1
ATOM 572 O O . TYR A 1 71 ? -6.336 10.038 9.605 1.00 88.94 71 TYR A O 1
ATOM 580 N N . TYR A 1 72 ? -8.377 10.770 10.208 1.00 87.00 72 TYR A N 1
ATOM 581 C CA . TYR A 1 72 ? -8.167 12.184 9.897 1.00 87.00 72 TYR A CA 1
ATOM 582 C C . TYR A 1 72 ? -8.456 13.096 11.093 1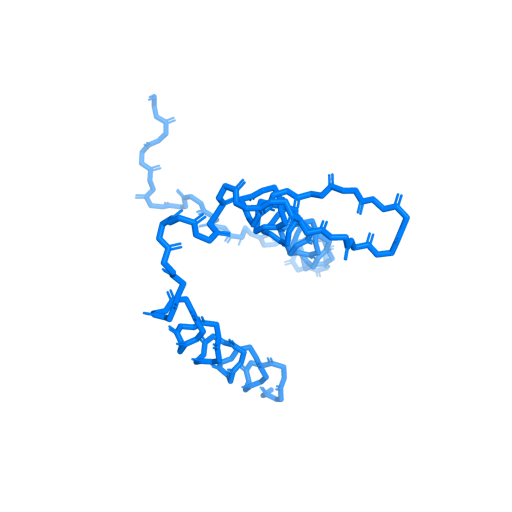.00 87.00 72 TYR A C 1
ATOM 584 O O . TYR A 1 72 ? -8.700 14.281 10.911 1.00 87.00 72 TYR A O 1
ATOM 592 N N . GLY A 1 73 ? -8.458 12.565 12.321 1.00 85.25 73 GLY A N 1
ATOM 593 C CA . GLY A 1 73 ? -9.055 13.237 13.486 1.00 85.25 73 GLY A CA 1
ATOM 594 C C . GLY A 1 73 ? -8.488 14.624 13.826 1.00 85.25 73 GLY A C 1
ATOM 595 O O . GLY A 1 73 ? -9.153 15.389 14.513 1.00 85.25 73 GLY A O 1
ATOM 596 N N . ASN A 1 74 ? -7.295 14.961 13.326 1.00 83.38 74 ASN A N 1
ATOM 597 C CA . ASN A 1 74 ? -6.623 16.243 13.561 1.00 83.38 74 ASN A CA 1
ATOM 598 C C . ASN A 1 74 ? -6.349 17.034 12.271 1.00 83.38 74 ASN A C 1
ATOM 600 O O . ASN A 1 74 ? -5.532 17.955 12.283 1.00 83.38 74 ASN A O 1
ATOM 604 N N . ILE A 1 75 ? -6.968 16.652 11.153 1.00 86.69 75 ILE A N 1
ATOM 605 C CA . ILE A 1 75 ? -6.776 17.316 9.865 1.00 86.69 75 ILE A CA 1
ATOM 606 C C . ILE A 1 75 ? -8.047 18.123 9.560 1.00 86.69 75 ILE A C 1
ATOM 608 O O . ILE A 1 75 ? -9.119 17.521 9.490 1.00 86.69 75 ILE A O 1
ATOM 612 N N . PRO A 1 76 ? -7.955 19.457 9.392 1.00 81.06 76 PRO A N 1
ATOM 613 C CA . PRO A 1 76 ? -9.056 20.238 8.843 1.00 81.06 76 PRO A CA 1
ATOM 614 C C . PRO A 1 76 ? -9.333 19.754 7.414 1.00 81.06 76 PRO A C 1
ATOM 616 O O . PRO A 1 76 ? -8.448 19.792 6.556 1.00 81.06 76 PRO A O 1
ATOM 619 N N . LEU A 1 77 ? -10.527 19.202 7.205 1.00 79.50 77 LEU A N 1
ATOM 620 C CA . LEU A 1 77 ? -11.021 18.700 5.923 1.00 79.50 77 LEU A CA 1
ATOM 621 C C . LEU A 1 77 ? -12.194 19.585 5.485 1.00 79.50 77 LEU A C 1
ATOM 623 O O . LEU A 1 77 ? -13.344 19.143 5.464 1.00 79.50 77 LEU A O 1
ATOM 627 N N . ASP A 1 78 ? -11.881 20.849 5.228 1.00 68.75 78 ASP A N 1
ATOM 628 C CA . ASP A 1 78 ? -12.787 21.904 4.768 1.00 68.75 78 ASP A CA 1
ATOM 629 C C . ASP A 1 78 ? -12.646 22.144 3.258 1.00 68.75 78 ASP A C 1
ATOM 631 O O . ASP A 1 78 ? -11.498 22.176 2.753 1.00 68.75 78 ASP A O 1
#

Radius of gyration: 16.94 Å; Cα contacts (8 Å, |Δi|>4): 28; chains: 1; bounding box: 36×36×38 Å

pLDDT: mean 94.56, std 5.13, range [68.75, 98.25]

Foldseek 3Di:
DVVVVVVVVVVVVVVVVVVVDDPVQQQDWDDDPPDTDGVVRVVVVVVVVVVVVVVVVVVVCCVVPVDDPCPPVPPPPD

Secondary structure (DSSP, 8-state):
-HHHHHHHHHHHHHHHHHTT--HHHHHSEEEETTEEEEHHHHHHHHHHHHHHHHHHHHHHHHHHH-----TTTTS---

Nearest PDB structures (foldseek):
  6nr8-assembly1_6  TM=5.401E-01  e=8.486E+00  Homo sapiens

Sequence (78 aa):
AHLLELLEALQQDIEAVLRTVEPAGLLHLRQVQTFEETGLSILIHVVEHFSYHVGQVTYYVKIRKDMDMAYYGNIPLD

Solvent-accessible surface area (backbone atoms only — not comparable to fu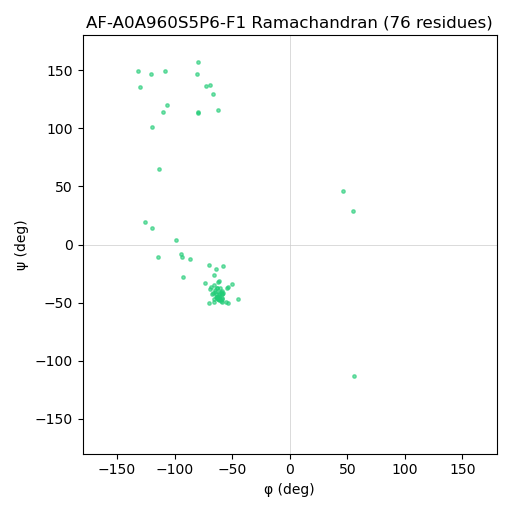ll-atom values): 4726 Å² total; per-residue (Å²): 110,70,71,59,55,52,51,55,52,49,49,54,52,49,55,60,52,56,75,69,62,51,77,72,55,31,70,39,76,40,82,54,90,96,43,81,39,30,41,48,58,52,52,51,50,52,52,51,54,50,50,52,50,51,50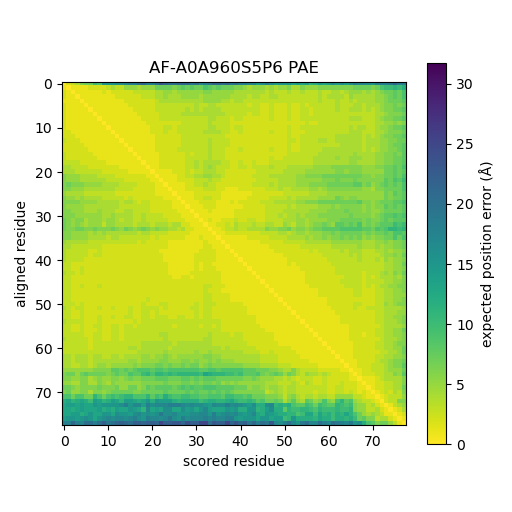,54,52,48,51,57,48,33,78,72,62,77,52,86,81,58,90,57,75,87,55,92,87,127